Protein AF-A0A9P1JQC4-F1 (afdb_monomer)

Solvent-accessible surface area (backbone atoms only — not comparable to full-atom values): 3540 Å² total; per-residue (Å²): 117,65,66,60,55,51,51,54,52,50,52,51,51,53,52,52,49,44,48,72,77,36,46,70,59,52,52,50,53,53,56,50,57,73,72,47,59,66,70,58,53,51,50,52,51,50,54,54,50,53,50,51,52,50,50,52,46,59,72,67,69,104

InterPro domains:
  IPR019201 Protein of unknown function DUF2065 [PF09838] (4-59)
  IPR019201 Protein of unknown function DUF2065 [PTHR38602] (1-60)

Sequence (62 a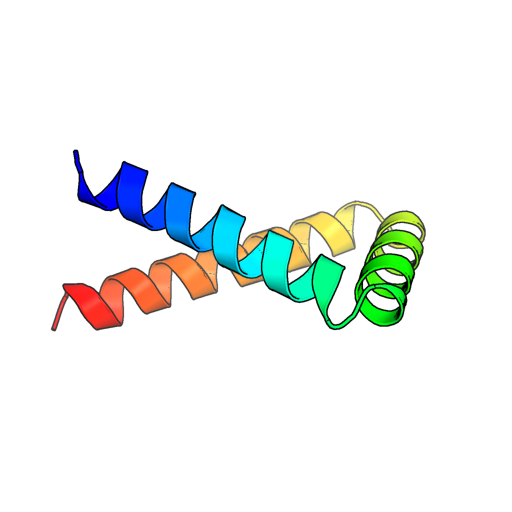a):
MTDFLTALALVLVIEGVLYALFPSAMRRLIVEALTMPENRLRTVGLVTAMAGVGFVWLLRGA

Radius of gyration: 14.5 Å; Cα contacts (8 Å, |Δi|>4): 8; chains: 1; bounding box: 34×27×34 Å

Foldseek 3Di:
DVVVVVVVVVVVVVVVVCCVVPVVVVVVVVVVLVVDDPVVNVVVVVVVVVVVVVVVCVVVVD

pLDDT: mean 92.98, std 7.34, range [53.97, 97.88]

Secondary structure (DSSP, 8-state):
-HHHHHHHHHHHHHHHHHHHH-HHHHHHHHHHHHHS-HHHHHHHHHHHHHHHHHHHHHHH--

Organism: NCBI:txid1064539

Mean predicted aligned error: 3.93 Å

Structure (mmCIF, N/CA/C/O backbone):
data_AF-A0A9P1JQC4-F1
#
_entry.id   AF-A0A9P1JQC4-F1
#
loop_
_atom_site.group_PDB
_atom_site.id
_atom_site.type_symbol
_atom_site.label_atom_id
_atom_site.label_alt_id
_atom_site.label_comp_id
_atom_site.label_asym_id
_atom_site.label_entity_id
_atom_site.label_seq_id
_atom_site.pdbx_PDB_ins_code
_atom_site.Cartn_x
_atom_site.Cartn_y
_atom_site.Cartn_z
_atom_site.occupancy
_atom_site.B_iso_or_equiv
_atom_site.auth_seq_id
_atom_site.auth_comp_id
_atom_site.auth_asym_id
_atom_site.auth_atom_id
_atom_site.pdbx_PDB_model_num
ATOM 1 N N . MET A 1 1 ? -9.750 4.389 19.185 1.00 64.88 1 MET A N 1
ATOM 2 C CA . MET A 1 1 ? -8.274 4.540 19.117 1.00 64.88 1 MET A CA 1
ATOM 3 C C . MET A 1 1 ? -7.583 3.216 18.816 1.00 64.88 1 MET A C 1
ATOM 5 O O . MET A 1 1 ? -6.678 3.199 17.995 1.00 64.88 1 MET A O 1
ATOM 9 N N . THR A 1 2 ? -8.033 2.106 19.409 1.00 87.56 2 THR A N 1
ATOM 10 C CA . THR A 1 2 ? -7.552 0.749 19.095 1.00 87.56 2 THR A CA 1
ATOM 11 C C . THR A 1 2 ? -7.795 0.345 17.642 1.00 87.56 2 THR A C 1
ATOM 13 O O . THR A 1 2 ? -6.882 -0.188 17.034 1.00 87.56 2 THR A O 1
ATOM 16 N N . ASP A 1 3 ? -8.943 0.686 17.046 1.00 87.81 3 ASP A N 1
ATOM 17 C CA . ASP A 1 3 ? -9.264 0.298 15.658 1.00 87.81 3 ASP A CA 1
ATOM 18 C C . ASP A 1 3 ? -8.210 0.742 14.633 1.00 87.81 3 ASP A C 1
ATOM 20 O O . ASP A 1 3 ? -7.865 -0.008 13.725 1.00 87.81 3 ASP A O 1
ATOM 24 N N . PHE A 1 4 ? -7.673 1.958 14.785 1.00 88.00 4 PHE A N 1
ATOM 25 C CA . PHE A 1 4 ? -6.638 2.478 13.890 1.00 88.00 4 PHE A CA 1
ATOM 26 C C . PHE A 1 4 ? -5.321 1.712 14.052 1.00 88.00 4 PHE A C 1
ATOM 28 O O . PHE A 1 4 ? -4.708 1.317 13.065 1.00 88.00 4 PHE A O 1
ATOM 35 N N . LEU A 1 5 ? -4.916 1.454 15.300 1.00 94.06 5 LEU A N 1
ATOM 36 C CA . LEU A 1 5 ? -3.737 0.641 15.606 1.00 94.06 5 LEU A CA 1
ATOM 37 C C . LEU A 1 5 ? -3.896 -0.795 15.093 1.00 94.06 5 LEU A C 1
ATOM 39 O O . LEU A 1 5 ? -2.953 -1.353 14.542 1.00 94.06 5 LEU A O 1
ATOM 43 N N . THR A 1 6 ? -5.088 -1.379 15.216 1.00 94.00 6 THR A N 1
ATOM 44 C CA . THR A 1 6 ? -5.401 -2.707 14.682 1.00 94.00 6 THR A CA 1
ATOM 45 C C . THR A 1 6 ? -5.337 -2.724 13.157 1.00 94.00 6 THR A C 1
ATOM 47 O O . THR A 1 6 ? -4.727 -3.628 12.594 1.00 94.00 6 THR A O 1
ATOM 50 N N . ALA A 1 7 ? -5.896 -1.718 12.478 1.00 92.06 7 ALA A N 1
ATOM 51 C CA . ALA A 1 7 ? -5.793 -1.598 11.026 1.00 92.06 7 ALA A CA 1
ATOM 52 C C . ALA A 1 7 ? -4.330 -1.473 10.571 1.00 92.06 7 ALA A C 1
ATOM 54 O O . ALA A 1 7 ? -3.919 -2.151 9.631 1.00 92.06 7 ALA A O 1
ATOM 55 N N . LEU A 1 8 ? -3.524 -0.673 11.276 1.00 94.25 8 LEU A N 1
ATOM 56 C CA . LEU A 1 8 ? -2.095 -0.535 10.997 1.00 94.25 8 LEU A CA 1
ATOM 57 C C . LEU A 1 8 ? -1.342 -1.861 11.193 1.00 94.25 8 LEU A C 1
ATOM 59 O O . LEU A 1 8 ? -0.545 -2.247 10.339 1.00 94.25 8 LEU A O 1
ATOM 63 N N . ALA A 1 9 ? -1.622 -2.584 12.280 1.00 96.31 9 ALA A N 1
ATOM 64 C CA . ALA A 1 9 ? -1.033 -3.896 12.532 1.00 96.31 9 ALA A CA 1
ATOM 65 C C . ALA A 1 9 ? -1.402 -4.906 11.433 1.00 96.31 9 ALA A C 1
ATOM 67 O O . ALA A 1 9 ? -0.537 -5.639 10.960 1.00 96.31 9 ALA A O 1
ATOM 68 N N . LEU A 1 10 ? -2.660 -4.910 10.979 1.00 95.81 10 LEU A N 1
ATOM 69 C CA . LEU A 1 10 ? -3.109 -5.777 9.888 1.00 95.81 10 LEU A CA 1
ATOM 70 C C . LEU A 1 10 ? -2.401 -5.462 8.568 1.00 95.81 10 LEU A C 1
ATOM 72 O O . LEU A 1 10 ? -1.993 -6.392 7.878 1.00 95.81 10 LEU A O 1
ATOM 76 N N . VAL A 1 11 ? -2.199 -4.183 8.233 1.00 95.31 11 VAL A N 1
ATOM 77 C CA . VAL A 1 11 ? -1.441 -3.791 7.031 1.00 95.31 11 VAL A CA 1
ATOM 78 C C . VAL A 1 11 ? -0.017 -4.344 7.079 1.00 95.31 11 VAL A C 1
ATOM 80 O O . VAL A 1 11 ? 0.430 -4.935 6.099 1.00 95.31 11 VAL A O 1
ATOM 83 N N . LEU A 1 12 ? 0.667 -4.229 8.223 1.00 96.81 12 LEU A N 1
ATOM 84 C CA . LEU A 1 12 ? 2.019 -4.772 8.397 1.00 96.81 12 LEU A CA 1
ATOM 85 C C . LEU A 1 12 ? 2.060 -6.300 8.283 1.00 96.81 12 LEU A C 1
ATOM 87 O O . LEU A 1 12 ? 2.966 -6.844 7.654 1.00 96.81 12 LEU A O 1
ATOM 91 N N . VAL A 1 13 ? 1.081 -6.997 8.866 1.00 97.88 13 VAL A N 1
ATOM 92 C CA . VAL A 1 13 ? 0.969 -8.459 8.751 1.00 97.88 13 VAL A CA 1
ATOM 93 C C . VAL A 1 13 ? 0.770 -8.867 7.293 1.00 97.88 13 VAL A C 1
ATOM 95 O O . VAL A 1 13 ? 1.466 -9.760 6.814 1.00 97.88 13 VAL A O 1
ATOM 98 N N . ILE A 1 14 ? -0.140 -8.206 6.574 1.00 96.44 14 ILE A N 1
ATOM 99 C CA . ILE A 1 14 ? -0.430 -8.519 5.171 1.00 96.44 14 ILE A CA 1
ATOM 100 C C . ILE A 1 14 ? 0.800 -8.261 4.296 1.00 96.44 14 ILE A C 1
ATOM 102 O O . ILE A 1 14 ? 1.184 -9.146 3.533 1.00 96.44 14 ILE A O 1
ATOM 106 N N . GLU A 1 15 ? 1.456 -7.105 4.431 1.00 95.50 15 GLU A N 1
ATOM 107 C CA . GLU A 1 15 ? 2.702 -6.818 3.706 1.00 95.50 15 GLU A CA 1
ATOM 108 C C . GLU A 1 15 ? 3.781 -7.865 4.006 1.00 95.50 15 GLU A C 1
ATOM 110 O O . GLU A 1 15 ? 4.347 -8.448 3.082 1.00 95.50 15 GLU A O 1
ATOM 115 N N . GLY A 1 16 ? 4.033 -8.171 5.283 1.00 96.31 16 GLY A N 1
ATOM 116 C CA . GLY A 1 16 ? 5.051 -9.145 5.680 1.00 96.31 16 GLY A CA 1
ATOM 117 C C . GLY A 1 16 ? 4.798 -10.542 5.108 1.00 96.31 16 GLY A C 1
ATOM 118 O O . GLY A 1 16 ? 5.720 -11.177 4.593 1.00 96.31 16 GLY A O 1
ATOM 119 N N . VAL A 1 17 ? 3.544 -11.003 5.132 1.00 97.56 17 VAL A N 1
ATOM 120 C CA . VAL A 1 17 ? 3.137 -12.284 4.533 1.00 97.56 17 VAL A CA 1
ATOM 121 C C . VAL A 1 17 ? 3.340 -12.269 3.018 1.00 97.56 17 VAL A C 1
ATOM 123 O O . VAL A 1 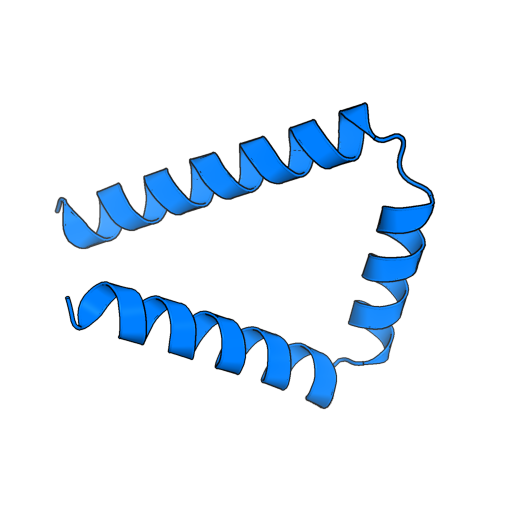17 ? 3.858 -13.242 2.470 1.00 97.56 17 VAL A O 1
ATOM 126 N N . LEU A 1 18 ? 2.990 -11.178 2.332 1.00 96.75 18 LEU A N 1
ATOM 127 C CA . LEU A 1 18 ? 3.193 -11.056 0.887 1.00 96.75 18 LEU A CA 1
ATOM 128 C C . LEU A 1 18 ? 4.677 -11.109 0.507 1.00 96.75 18 LEU A C 1
ATOM 130 O O . LEU A 1 18 ? 5.028 -11.823 -0.434 1.00 96.75 18 LEU A O 1
ATOM 134 N N . TYR A 1 19 ? 5.556 -10.429 1.248 1.00 94.81 19 TYR A N 1
ATOM 135 C CA . TYR A 1 19 ? 7.001 -10.520 1.015 1.00 94.81 19 TYR A CA 1
ATOM 136 C C . TYR A 1 19 ? 7.561 -11.911 1.326 1.00 94.81 19 TYR A C 1
ATOM 138 O O . TYR A 1 19 ? 8.435 -12.381 0.599 1.00 94.81 19 TYR A O 1
ATOM 146 N N . ALA A 1 20 ? 7.068 -12.576 2.374 1.00 97.25 20 ALA A N 1
ATOM 147 C CA . ALA A 1 20 ? 7.551 -13.892 2.780 1.00 97.25 20 ALA A CA 1
ATOM 148 C C . ALA A 1 20 ? 7.123 -15.009 1.813 1.00 97.25 20 ALA A C 1
ATOM 150 O O . ALA A 1 20 ? 7.943 -15.853 1.454 1.00 97.25 20 ALA A O 1
ATOM 151 N N . LEU A 1 21 ? 5.856 -15.020 1.380 1.00 97.88 21 LEU A N 1
ATOM 152 C CA . LEU A 1 21 ? 5.320 -16.061 0.494 1.00 97.88 21 LEU A CA 1
ATOM 153 C C . LEU A 1 21 ? 5.588 -15.772 -0.988 1.00 97.88 21 LEU A C 1
ATOM 155 O O . LEU A 1 21 ? 5.823 -16.701 -1.759 1.00 97.88 21 LEU A O 1
ATOM 159 N N . PHE A 1 22 ? 5.552 -14.502 -1.400 1.00 97.19 22 PHE A N 1
ATOM 160 C CA . PHE A 1 22 ? 5.615 -14.100 -2.810 1.00 97.19 22 PHE A CA 1
ATOM 161 C C . PHE A 1 22 ? 6.684 -13.019 -3.079 1.00 97.19 22 PHE A C 1
ATOM 163 O O . PHE A 1 22 ? 6.385 -11.978 -3.679 1.00 97.19 22 PHE A O 1
ATOM 170 N N . PRO A 1 23 ? 7.961 -13.256 -2.714 1.00 95.06 23 PRO A N 1
ATOM 171 C CA . PRO A 1 23 ? 9.020 -12.248 -2.832 1.00 95.06 23 PRO A CA 1
ATOM 172 C C . PRO A 1 23 ? 9.274 -11.807 -4.282 1.00 95.06 23 PRO A C 1
ATOM 174 O O . PRO A 1 23 ? 9.558 -10.637 -4.546 1.00 95.06 23 PRO A O 1
ATOM 177 N N . SER A 1 24 ? 9.149 -12.724 -5.247 1.00 96.38 24 SER A N 1
ATOM 178 C CA . SER A 1 24 ? 9.340 -12.434 -6.673 1.00 96.38 24 SER A CA 1
ATOM 179 C C . SER A 1 24 ? 8.256 -11.508 -7.230 1.00 96.38 24 SER A C 1
ATOM 181 O O . SER A 1 24 ? 8.568 -10.583 -7.983 1.00 96.38 24 SER A O 1
ATOM 183 N N . ALA A 1 25 ? 6.999 -11.718 -6.830 1.00 95.00 25 ALA A N 1
ATOM 184 C CA . ALA A 1 25 ? 5.880 -10.876 -7.232 1.00 95.00 25 ALA A CA 1
ATOM 185 C C . ALA A 1 25 ? 6.043 -9.455 -6.681 1.00 95.00 25 ALA A C 1
ATOM 187 O O . ALA A 1 25 ? 5.971 -8.497 -7.448 1.00 95.00 25 ALA A O 1
ATOM 188 N N . MET A 1 26 ? 6.359 -9.319 -5.388 1.00 96.06 26 MET A N 1
ATOM 189 C CA . MET A 1 26 ? 6.578 -8.008 -4.769 1.00 96.06 26 MET A CA 1
ATOM 190 C C . MET A 1 26 ? 7.738 -7.250 -5.419 1.00 96.06 26 MET A C 1
ATOM 192 O O . MET A 1 26 ? 7.607 -6.075 -5.758 1.00 96.06 26 MET A O 1
ATOM 196 N N . ARG A 1 27 ? 8.856 -7.934 -5.694 1.00 95.38 27 ARG A N 1
ATOM 197 C CA . ARG A 1 27 ? 9.991 -7.327 -6.401 1.00 95.38 27 ARG A CA 1
ATOM 198 C C . ARG A 1 27 ? 9.593 -6.801 -7.780 1.00 95.38 27 ARG A C 1
ATOM 200 O O . ARG A 1 27 ? 10.013 -5.709 -8.155 1.00 95.38 27 ARG A O 1
ATOM 207 N N . ARG A 1 28 ? 8.785 -7.557 -8.530 1.00 95.44 28 ARG A N 1
ATOM 208 C CA . ARG A 1 28 ? 8.289 -7.134 -9.845 1.00 95.44 28 ARG A CA 1
ATOM 209 C C . ARG A 1 28 ? 7.393 -5.901 -9.741 1.00 95.44 28 ARG A C 1
ATOM 211 O O . ARG A 1 28 ? 7.580 -4.982 -10.529 1.00 95.44 28 ARG A O 1
ATOM 218 N N . LEU A 1 29 ? 6.489 -5.859 -8.760 1.00 93.38 29 LEU A N 1
ATOM 219 C CA . LEU A 1 29 ? 5.611 -4.706 -8.527 1.00 93.38 29 LEU A CA 1
ATOM 2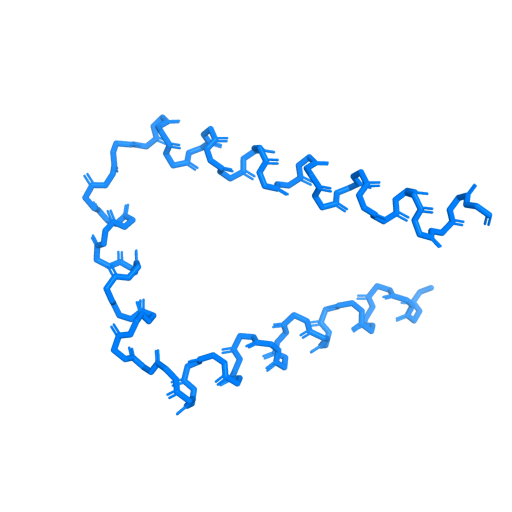20 C C . LEU A 1 29 ? 6.407 -3.431 -8.228 1.00 93.38 29 LEU A C 1
ATOM 222 O O . LEU A 1 29 ? 6.110 -2.383 -8.794 1.00 93.38 29 LEU A O 1
ATOM 226 N N . ILE A 1 30 ? 7.450 -3.523 -7.398 1.00 94.38 30 ILE A N 1
ATOM 227 C CA . ILE A 1 30 ? 8.322 -2.381 -7.087 1.00 94.38 30 ILE A CA 1
ATOM 228 C C . ILE A 1 30 ? 9.033 -1.883 -8.349 1.00 94.38 30 ILE A C 1
ATOM 230 O O . ILE A 1 30 ? 9.035 -0.686 -8.623 1.00 94.38 30 ILE A O 1
ATOM 234 N N . VAL A 1 31 ? 9.614 -2.789 -9.143 1.00 95.88 31 VAL A N 1
ATOM 235 C CA . VAL A 1 31 ? 10.286 -2.413 -10.398 1.00 95.88 31 VAL A CA 1
ATOM 236 C C . VAL A 1 31 ? 9.305 -1.757 -11.367 1.00 95.88 31 VAL A C 1
ATOM 238 O O . VAL A 1 31 ? 9.630 -0.736 -11.967 1.00 95.88 31 VAL A O 1
ATOM 241 N N . GLU A 1 32 ? 8.095 -2.297 -11.490 1.00 93.62 32 GLU A N 1
ATOM 242 C CA . GLU A 1 32 ? 7.060 -1.716 -12.339 1.00 93.62 32 GLU A CA 1
ATOM 243 C C . GLU A 1 32 ? 6.688 -0.305 -11.866 1.00 93.62 32 GLU A C 1
ATOM 245 O O . GLU A 1 32 ? 6.696 0.625 -12.672 1.00 93.62 32 GLU A O 1
ATOM 250 N N . ALA A 1 33 ? 6.477 -0.117 -10.560 1.00 93.50 33 ALA A N 1
ATOM 251 C CA . ALA A 1 33 ? 6.166 1.180 -9.964 1.00 93.50 33 ALA A CA 1
ATOM 252 C C . ALA A 1 33 ? 7.254 2.234 -10.229 1.00 93.50 33 ALA A C 1
ATOM 254 O O . ALA A 1 33 ? 6.922 3.380 -10.522 1.00 93.50 33 ALA A O 1
ATOM 255 N N . LEU A 1 34 ? 8.536 1.848 -10.204 1.00 94.00 34 LEU A N 1
ATOM 256 C CA . LEU A 1 34 ? 9.659 2.743 -10.524 1.00 94.00 34 LEU A CA 1
ATOM 257 C C . LEU A 1 34 ? 9.675 3.186 -11.993 1.00 94.00 34 LEU A C 1
ATOM 259 O O . LEU A 1 34 ? 10.180 4.260 -12.308 1.00 94.00 34 LEU A O 1
ATOM 263 N N . THR A 1 35 ? 9.134 2.367 -12.895 1.00 94.12 35 THR A N 1
ATOM 264 C CA . THR A 1 35 ? 9.037 2.697 -14.326 1.00 94.12 35 THR A CA 1
ATOM 265 C C . THR A 1 35 ? 7.750 3.439 -14.692 1.00 94.12 35 THR A C 1
ATOM 267 O O . THR A 1 35 ? 7.614 3.913 -15.822 1.00 94.12 35 THR A O 1
ATOM 270 N N . MET A 1 36 ? 6.789 3.556 -13.766 1.00 93.06 36 MET A N 1
ATOM 271 C CA . MET A 1 36 ? 5.549 4.283 -14.020 1.00 93.06 36 MET A CA 1
ATOM 272 C C . MET A 1 36 ? 5.767 5.801 -13.949 1.00 93.06 36 MET A C 1
ATOM 274 O O . MET A 1 36 ? 6.420 6.291 -13.029 1.00 93.06 36 MET A O 1
ATOM 278 N N . PRO A 1 37 ? 5.160 6.583 -14.860 1.00 94.06 37 PRO A N 1
ATOM 279 C CA . PRO A 1 37 ? 5.156 8.035 -14.735 1.00 94.06 37 PRO A CA 1
ATOM 280 C C . PRO A 1 37 ? 4.413 8.454 -13.459 1.00 94.06 37 PRO A C 1
ATOM 282 O O . PRO A 1 37 ? 3.352 7.901 -13.152 1.00 94.06 37 PRO A O 1
ATOM 285 N N . GLU A 1 38 ? 4.922 9.472 -12.753 1.00 94.12 38 GLU A N 1
AT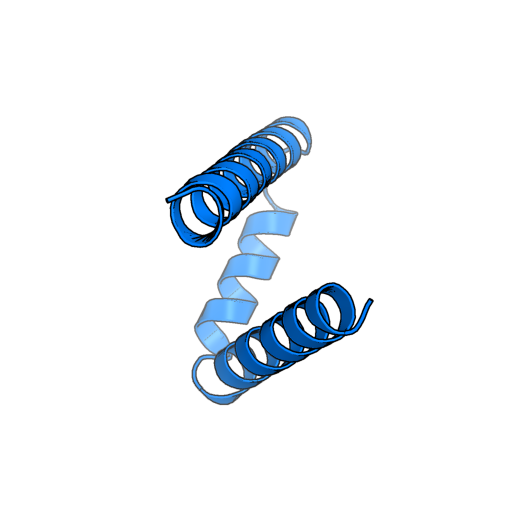OM 286 C CA . GLU A 1 38 ? 4.387 9.907 -11.450 1.00 94.12 38 GLU A CA 1
ATOM 287 C C . GLU A 1 38 ? 2.876 10.147 -11.468 1.00 94.12 38 GLU A C 1
ATOM 289 O O . GLU A 1 38 ? 2.176 9.798 -10.520 1.00 94.12 38 GLU A O 1
ATOM 294 N N . ASN A 1 39 ? 2.355 10.716 -12.558 1.00 95.44 39 ASN A N 1
ATOM 295 C CA . ASN A 1 39 ? 0.932 11.015 -12.668 1.00 95.44 39 ASN A CA 1
ATOM 296 C C . ASN A 1 39 ? 0.077 9.739 -12.613 1.00 95.44 39 ASN A C 1
ATOM 298 O O . ASN A 1 39 ? -0.935 9.706 -11.922 1.00 95.44 3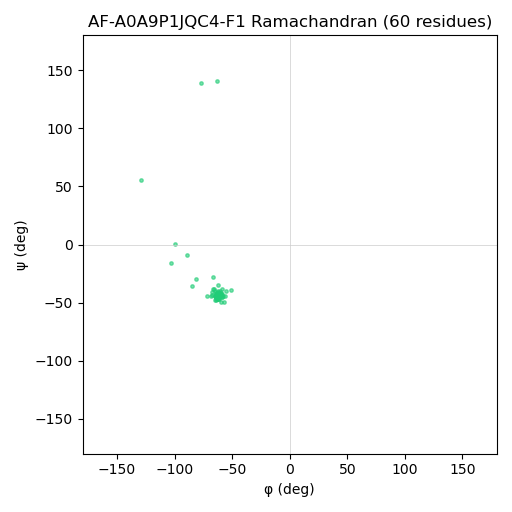9 ASN A O 1
ATOM 302 N N . ARG A 1 40 ? 0.522 8.658 -13.272 1.00 94.19 40 ARG A N 1
ATOM 303 C CA . ARG A 1 40 ? -0.164 7.360 -13.222 1.00 94.19 40 ARG A CA 1
ATOM 304 C C . ARG A 1 40 ? -0.064 6.751 -11.827 1.00 94.19 40 ARG A C 1
ATOM 306 O O . ARG A 1 40 ? -1.071 6.267 -11.321 1.00 94.19 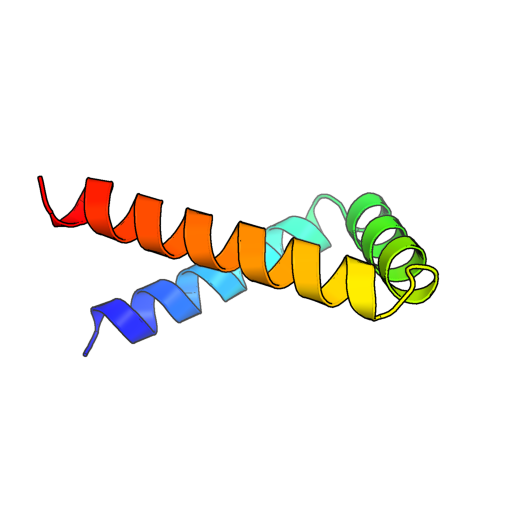40 ARG A O 1
ATOM 313 N N . LEU A 1 41 ? 1.114 6.806 -11.200 1.00 94.88 41 LEU A N 1
ATOM 314 C CA . LEU A 1 41 ? 1.313 6.279 -9.848 1.00 94.88 41 LEU A CA 1
ATOM 315 C C . LEU A 1 41 ? 0.397 6.986 -8.832 1.00 94.88 41 LEU A C 1
ATOM 317 O O . LEU A 1 41 ? -0.246 6.326 -8.016 1.00 94.88 41 LEU A O 1
ATOM 321 N N . ARG A 1 42 ? 0.253 8.314 -8.946 1.00 95.19 42 ARG A N 1
ATOM 322 C CA . ARG A 1 42 ? -0.688 9.114 -8.144 1.00 95.19 42 ARG A CA 1
ATOM 323 C C . ARG A 1 42 ? -2.139 8.723 -8.396 1.00 95.19 42 ARG A C 1
ATOM 325 O O . ARG A 1 42 ? -2.880 8.537 -7.435 1.00 95.19 42 ARG A O 1
ATOM 332 N N . THR A 1 43 ? -2.553 8.580 -9.657 1.00 96.62 43 THR A N 1
ATOM 333 C CA . THR A 1 43 ? -3.929 8.178 -9.988 1.00 96.62 43 THR A CA 1
ATOM 334 C C . THR A 1 43 ? -4.254 6.799 -9.428 1.00 96.62 43 THR A C 1
ATOM 336 O O . THR A 1 43 ? -5.290 6.646 -8.788 1.00 96.62 43 THR A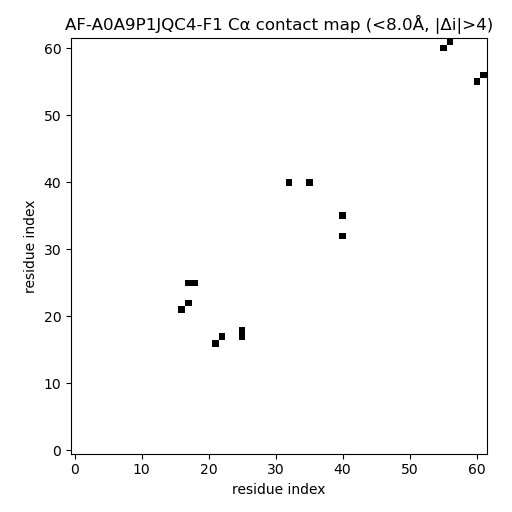 O 1
ATOM 339 N N . VAL A 1 44 ? -3.368 5.815 -9.609 1.00 94.94 44 VAL A N 1
ATOM 340 C CA . VAL A 1 44 ? -3.559 4.469 -9.050 1.00 94.94 44 VAL A CA 1
ATOM 341 C C . VAL A 1 44 ? -3.663 4.549 -7.530 1.00 94.94 44 VAL A C 1
ATOM 343 O O . VAL A 1 44 ? -4.639 4.061 -6.975 1.00 94.94 44 VAL A O 1
ATOM 346 N N . GLY A 1 45 ? -2.732 5.236 -6.860 1.00 94.38 45 GLY A N 1
ATOM 347 C CA . GLY A 1 45 ? -2.769 5.405 -5.406 1.00 94.38 45 GLY A CA 1
ATOM 348 C C . GLY A 1 45 ? -4.071 6.036 -4.900 1.00 94.38 45 GLY A C 1
ATOM 349 O O . GLY A 1 45 ? -4.664 5.532 -3.948 1.00 94.38 45 GLY A O 1
ATOM 350 N N . LEU A 1 46 ? -4.556 7.090 -5.564 1.00 97.00 46 LEU A N 1
ATOM 351 C CA . LEU A 1 46 ? -5.818 7.749 -5.216 1.00 97.00 46 LEU A CA 1
ATOM 352 C C . LEU A 1 46 ? -7.027 6.829 -5.404 1.00 97.00 46 LEU A C 1
ATOM 354 O O . LEU A 1 46 ? -7.873 6.753 -4.514 1.00 97.00 46 LEU A O 1
ATOM 358 N N . VAL A 1 47 ? -7.098 6.106 -6.524 1.00 97.31 47 VAL A N 1
ATOM 359 C CA . VAL A 1 47 ? -8.193 5.162 -6.796 1.00 97.31 47 VAL A CA 1
ATOM 360 C C . VAL A 1 47 ? -8.221 4.059 -5.737 1.00 97.31 47 VAL A C 1
ATOM 362 O O . VAL A 1 47 ? -9.282 3.776 -5.178 1.00 97.31 47 VAL A O 1
ATOM 365 N N . THR A 1 48 ? -7.066 3.482 -5.395 1.00 95.50 48 THR A N 1
ATOM 366 C CA . THR A 1 48 ? -6.972 2.432 -4.370 1.00 95.50 48 THR A CA 1
ATOM 367 C C . THR A 1 48 ? -7.345 2.961 -2.984 1.00 95.50 48 THR A C 1
ATOM 369 O O . THR A 1 48 ? -8.062 2.288 -2.244 1.00 95.50 48 THR A O 1
ATOM 372 N N . ALA A 1 49 ? -6.923 4.182 -2.636 1.00 95.31 49 ALA A N 1
ATOM 373 C CA . ALA A 1 49 ? -7.281 4.816 -1.369 1.00 95.31 49 ALA A CA 1
ATOM 374 C C . ALA A 1 49 ? -8.793 5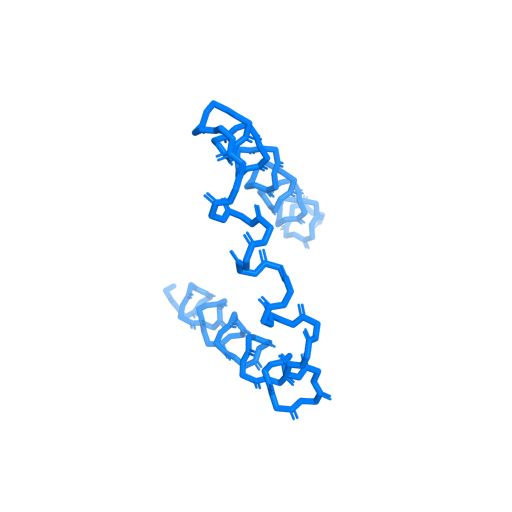.076 -1.262 1.00 95.31 49 ALA A C 1
ATOM 376 O O . ALA A 1 49 ? -9.404 4.742 -0.246 1.00 95.31 49 ALA A O 1
ATOM 377 N N . MET A 1 50 ? -9.415 5.612 -2.317 1.00 97.12 50 MET A N 1
ATOM 378 C CA . MET A 1 50 ? -10.865 5.835 -2.362 1.00 97.12 50 MET A CA 1
ATOM 379 C C . MET A 1 50 ? -11.649 4.527 -2.242 1.00 97.12 50 MET A C 1
ATOM 381 O O . MET A 1 50 ? -12.621 4.467 -1.490 1.00 97.12 50 MET A O 1
ATOM 385 N N . ALA A 1 51 ? -11.209 3.473 -2.933 1.00 96.38 51 ALA A N 1
ATOM 386 C CA . ALA A 1 51 ? -11.812 2.150 -2.811 1.00 96.38 51 ALA A CA 1
ATOM 387 C C . ALA A 1 51 ? -11.704 1.618 -1.372 1.00 96.38 51 ALA A C 1
ATOM 389 O O . ALA A 1 51 ? -12.696 1.148 -0.820 1.00 96.38 51 ALA A O 1
ATOM 390 N N . GLY A 1 52 ? -10.536 1.756 -0.735 1.00 92.94 52 GLY A N 1
ATOM 391 C CA . GLY A 1 52 ? -10.327 1.371 0.663 1.00 92.94 52 GLY A CA 1
ATOM 392 C C . GLY A 1 52 ? -11.267 2.098 1.628 1.00 92.94 52 GLY A C 1
ATOM 393 O O . GLY A 1 52 ? -11.895 1.460 2.470 1.00 92.94 52 GLY A O 1
ATOM 394 N N . VAL A 1 53 ? -11.435 3.415 1.467 1.00 93.69 53 VAL A N 1
ATOM 395 C CA . VAL A 1 53 ? -12.403 4.199 2.255 1.00 93.69 53 VAL A CA 1
ATOM 396 C C . VAL A 1 53 ? -13.834 3.713 2.011 1.00 93.69 53 VAL A C 1
ATOM 398 O O . VAL A 1 53 ? -14.581 3.527 2.971 1.00 93.69 53 VAL A O 1
ATOM 401 N N . GLY A 1 54 ? -14.200 3.446 0.754 1.00 95.12 54 GLY A N 1
ATOM 402 C CA . GLY A 1 54 ? -15.502 2.883 0.394 1.00 95.12 54 GLY A CA 1
ATOM 403 C C . GLY A 1 54 ? -15.770 1.536 1.070 1.00 95.12 54 GLY A C 1
ATOM 404 O O . GLY A 1 54 ? -16.843 1.341 1.636 1.00 95.12 54 GLY A O 1
ATOM 405 N N . PHE A 1 55 ? -14.784 0.634 1.099 1.00 93.50 55 PHE A N 1
ATOM 406 C CA . PHE A 1 55 ? -14.900 -0.647 1.802 1.00 93.50 55 PHE A CA 1
ATOM 407 C C . PHE A 1 55 ? -15.063 -0.477 3.31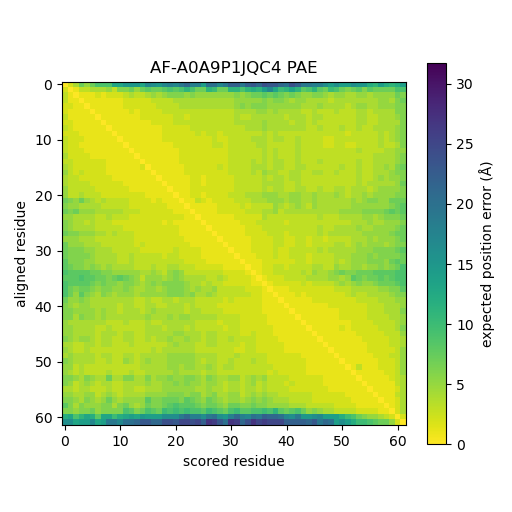0 1.00 93.50 55 PHE A C 1
ATOM 409 O O . PHE A 1 55 ? -15.929 -1.117 3.899 1.00 93.50 55 PHE A O 1
ATOM 416 N N . VAL A 1 56 ? -14.274 0.396 3.943 1.00 91.31 56 VAL A N 1
ATOM 417 C CA . VAL A 1 56 ? -14.414 0.663 5.382 1.00 91.31 56 VAL A CA 1
ATOM 418 C C . VAL A 1 56 ? -15.804 1.219 5.693 1.00 91.31 56 VAL A C 1
ATOM 420 O O . VAL A 1 56 ? -16.414 0.800 6.676 1.00 91.31 56 VAL A O 1
ATOM 423 N N . TRP A 1 57 ? -16.320 2.121 4.854 1.00 93.00 57 TRP A N 1
ATOM 424 C CA . TRP A 1 57 ? -17.661 2.679 5.011 1.00 93.00 57 TRP A CA 1
ATOM 425 C C . TRP A 1 57 ? -18.754 1.617 4.847 1.00 93.00 57 TRP A C 1
ATOM 427 O O . TRP A 1 57 ? -19.643 1.551 5.684 1.00 93.00 57 TRP A O 1
ATOM 437 N N . LEU A 1 58 ? -18.662 0.738 3.845 1.00 93.25 58 LEU A N 1
ATOM 438 C CA . LEU A 1 58 ? -19.634 -0.346 3.648 1.00 93.25 58 LEU A CA 1
ATOM 439 C C . LEU A 1 58 ? -19.609 -1.385 4.778 1.00 93.25 58 LEU A C 1
ATOM 441 O O . LEU A 1 58 ? -20.657 -1.880 5.173 1.00 93.25 58 LEU A O 1
ATOM 445 N N . LEU A 1 59 ? -18.425 -1.722 5.297 1.00 90.88 59 LEU A N 1
ATOM 446 C CA . LEU A 1 59 ? -18.272 -2.759 6.321 1.00 90.88 59 LEU A CA 1
ATOM 447 C C . LEU A 1 59 ? -18.576 -2.267 7.743 1.00 90.88 59 LEU A C 1
ATOM 449 O O . LEU A 1 59 ? -18.977 -3.072 8.577 1.00 90.88 59 LEU A O 1
ATOM 453 N N . ARG A 1 60 ? -18.357 -0.977 8.046 1.00 84.69 60 ARG A N 1
ATOM 454 C CA . ARG A 1 60 ? -18.656 -0.383 9.370 1.00 84.69 60 ARG A CA 1
ATOM 455 C C . ARG A 1 60 ? -19.936 0.453 9.405 1.00 84.69 60 ARG A C 1
ATOM 457 O O . ARG A 1 60 ? -20.366 0.809 10.495 1.00 84.69 60 ARG A O 1
ATOM 464 N N . GLY A 1 61 ? -20.466 0.846 8.249 1.00 70.50 61 GLY A N 1
ATOM 465 C CA . GLY A 1 61 ? -21.656 1.691 8.112 1.00 70.50 61 GLY A CA 1
ATOM 466 C C . GLY A 1 61 ? -22.947 0.930 7.798 1.00 70.50 61 GLY A C 1
ATOM 467 O O . GLY A 1 61 ? -23.979 1.580 7.644 1.00 70.50 61 GLY A O 1
ATOM 468 N N . ALA A 1 62 ? -22.883 -0.402 7.688 1.00 53.97 62 ALA A N 1
ATOM 469 C CA . ALA A 1 62 ? -24.040 -1.298 7.739 1.00 53.97 62 ALA A CA 1
ATOM 470 C C . ALA A 1 62 ? -24.449 -1.598 9.189 1.00 53.97 62 ALA A C 1
ATOM 472 O O . ALA A 1 62 ? -23.548 -1.615 10.061 1.00 53.97 62 ALA A O 1
#